Protein AF-A0A4R5MH04-F1 (afdb_monomer_lite)

Sequence (125 aa):
MAAGKIKRVGVGILACFTLITLTSYVFDARRRARATECVNATSHNGLYRAQSCLTGTRGNVGDYVGRLYEARTGNLVAETTFDSMDGGVPDFMDDDHAVLFDGGGDSGLIYIPPSLLDRLRAKIP

Secondary structure (DSSP, 8-state):
--HHHHHHHHHHHHHHHHHHHHHHHHHHHHHHH--S-EEEEE-TTSSEEEEEEEEEEETTEEEEEEEEEETTT--EEEEEEEEESS--EEEE-TTSSEEEEESSBS-EEEESSPPHHHHHHHH--

Organism: NCBI:txid2528715

Radius of gyration: 19.7 Å; chains: 1; bounding box: 42×50×48 Å

pLDDT: mean 78.17, std 13.94, range [39.09, 92.62]

Foldseek 3Di:
DPPVVVVVVVVVVVVVVVVVVVVVVVVVVVLVVPQVDKAKDADPVRQKIKIKGFRDDDPQKTWIKIFIAGRVPRQTQAIDIWIARQFFHWDADPVNQWIWGDGHDTIDIAGPPGDPVRRVVSVPD

Structure (mmCIF, N/CA/C/O backbone):
data_AF-A0A4R5MH04-F1
#
_entry.id   AF-A0A4R5MH04-F1
#
loop_
_atom_site.group_PDB
_atom_site.id
_atom_site.type_symbol
_atom_site.label_atom_id
_atom_site.label_alt_id
_atom_site.label_comp_id
_atom_site.label_asym_id
_atom_site.label_entity_id
_atom_site.label_seq_id
_atom_site.pdbx_PDB_ins_code
_atom_site.Cartn_x
_atom_site.Cartn_y
_atom_site.Cartn_z
_atom_site.occupancy
_atom_site.B_iso_or_equiv
_atom_site.auth_seq_id
_atom_site.auth_comp_id
_atom_site.auth_asym_id
_atom_site.auth_atom_id
_atom_site.pdbx_PDB_model_num
ATOM 1 N N . MET A 1 1 ? -28.209 32.338 37.499 1.00 43.25 1 MET A N 1
ATOM 2 C CA . MET A 1 1 ? -28.568 32.164 36.066 1.00 43.25 1 MET A CA 1
ATOM 3 C C . MET A 1 1 ? -27.374 31.800 35.147 1.00 43.25 1 MET A C 1
ATOM 5 O O . MET A 1 1 ? -27.462 32.015 33.945 1.00 43.25 1 MET A O 1
ATOM 9 N N . ALA A 1 2 ? -26.280 31.188 35.639 1.00 45.66 2 ALA A N 1
ATOM 10 C CA . ALA A 1 2 ? -25.066 30.947 34.828 1.00 45.66 2 ALA A CA 1
ATOM 11 C C . ALA A 1 2 ? -24.863 29.493 34.333 1.00 45.66 2 ALA A C 1
ATOM 13 O O . ALA A 1 2 ? -24.186 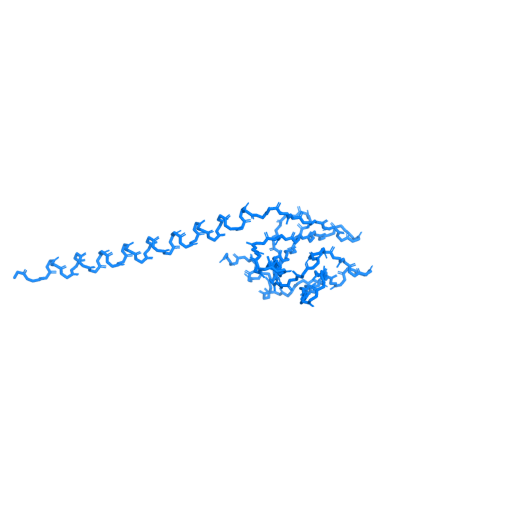29.274 33.331 1.00 45.66 2 ALA A O 1
ATOM 14 N N . ALA A 1 3 ? -25.487 28.493 34.969 1.00 43.44 3 ALA A N 1
ATOM 15 C CA . ALA A 1 3 ? -25.205 27.074 34.700 1.00 43.44 3 ALA A CA 1
ATOM 16 C C . ALA A 1 3 ? -25.706 26.560 33.330 1.00 43.44 3 ALA A C 1
ATOM 18 O O . ALA A 1 3 ? -25.145 25.618 32.772 1.00 43.44 3 ALA A O 1
ATOM 19 N N . GLY A 1 4 ? -26.738 27.186 32.751 1.00 39.09 4 GLY A N 1
ATOM 20 C CA . GLY A 1 4 ? -27.301 26.772 31.459 1.00 39.09 4 GLY A CA 1
ATOM 21 C C . GLY A 1 4 ? -26.457 27.172 30.243 1.00 39.09 4 GLY A C 1
ATOM 22 O O . GLY A 1 4 ? -26.503 26.497 29.218 1.00 39.09 4 GLY A O 1
ATOM 23 N N . LYS A 1 5 ? -25.658 28.246 30.349 1.00 41.28 5 LYS A N 1
ATOM 24 C CA . LYS A 1 5 ? -24.820 28.735 29.240 1.00 41.28 5 LYS A CA 1
ATOM 25 C C . LYS A 1 5 ? -23.574 27.867 29.044 1.00 41.28 5 LYS A C 1
ATOM 27 O O . LYS A 1 5 ? -23.231 27.563 27.910 1.00 41.28 5 LYS A O 1
ATOM 32 N N . ILE A 1 6 ? -22.972 27.385 30.132 1.00 49.75 6 ILE A N 1
ATOM 33 C CA . ILE A 1 6 ? -21.751 26.561 30.099 1.00 49.75 6 ILE A CA 1
ATOM 34 C C . ILE A 1 6 ? -22.016 25.202 29.433 1.00 49.75 6 ILE A C 1
ATOM 36 O O . ILE A 1 6 ? -21.231 24.768 28.596 1.00 49.75 6 ILE A O 1
ATOM 40 N N . LYS A 1 7 ? -23.168 24.568 29.708 1.00 43.97 7 LYS A N 1
ATOM 41 C CA . LYS A 1 7 ? -23.567 23.319 29.032 1.00 43.97 7 LYS A CA 1
ATOM 42 C C . LYS A 1 7 ? -23.777 23.507 27.526 1.00 43.97 7 LYS A C 1
ATOM 44 O O . LYS A 1 7 ? -23.392 22.641 26.755 1.00 43.97 7 LYS A O 1
ATOM 49 N N . ARG A 1 8 ? -24.347 24.637 27.094 1.00 52.03 8 ARG A N 1
ATOM 50 C CA . ARG A 1 8 ? -24.570 24.931 25.665 1.00 52.03 8 ARG A CA 1
ATOM 51 C C . ARG A 1 8 ? -23.270 25.227 24.918 1.00 52.03 8 ARG A C 1
ATOM 53 O O . ARG A 1 8 ? -23.125 24.792 23.783 1.00 52.03 8 ARG A O 1
ATOM 60 N N . VAL A 1 9 ? -22.318 25.901 25.565 1.00 58.38 9 VAL A N 1
ATOM 61 C CA . VAL A 1 9 ? -20.977 26.135 25.006 1.00 58.38 9 VAL A CA 1
ATOM 62 C C . VAL A 1 9 ? -20.188 24.824 24.927 1.00 58.38 9 VAL A C 1
ATOM 64 O O . VAL A 1 9 ? -19.604 24.538 23.890 1.00 58.38 9 VAL A O 1
ATOM 67 N N . GLY A 1 10 ? -20.245 23.979 25.963 1.00 60.03 10 GLY A N 1
ATOM 68 C CA . GLY A 1 10 ? -19.602 22.660 25.956 1.00 60.03 10 GLY A CA 1
ATOM 69 C C . GLY A 1 10 ? -20.164 21.714 24.889 1.00 60.03 10 GLY A C 1
ATOM 70 O O . GLY A 1 10 ? -19.398 21.069 24.180 1.00 60.03 10 GLY A O 1
ATOM 71 N N . VAL A 1 11 ? -21.490 21.686 24.709 1.00 64.75 11 VAL A N 1
ATOM 72 C CA . VAL A 1 11 ? -22.142 20.921 23.629 1.00 64.75 11 VAL A CA 1
ATOM 73 C C . VAL A 1 11 ? -21.783 21.487 22.254 1.00 64.75 11 VAL A C 1
ATOM 75 O O . VAL A 1 11 ? -21.532 20.714 21.337 1.00 64.75 11 VAL A O 1
ATOM 78 N N . GLY A 1 12 ? -21.690 22.814 22.114 1.00 65.69 12 GLY A N 1
ATOM 79 C CA . GLY A 1 12 ? -21.239 23.455 20.877 1.00 65.69 12 GLY A CA 1
ATOM 80 C C . GLY A 1 12 ? -19.801 23.085 20.504 1.00 65.69 12 GLY A C 1
ATOM 81 O O . GLY A 1 12 ? -19.534 22.768 19.351 1.00 65.69 12 GLY A O 1
ATOM 82 N N . ILE A 1 13 ? -18.886 23.045 21.477 1.00 72.12 13 ILE A N 1
ATOM 83 C CA . ILE A 1 13 ? -17.487 22.652 21.250 1.00 72.12 13 ILE A CA 1
ATOM 84 C C . ILE A 1 13 ? -17.388 21.168 20.877 1.00 72.12 13 ILE A C 1
ATOM 86 O O . ILE A 1 13 ? -16.684 20.830 19.929 1.00 72.12 13 ILE A O 1
ATOM 90 N N . LEU A 1 14 ? -18.123 20.290 21.568 1.00 71.94 14 LEU A N 1
ATOM 91 C CA . LEU A 1 14 ? -18.140 18.855 21.266 1.00 71.94 14 LEU A CA 1
ATOM 92 C C . LEU A 1 14 ? -18.737 18.572 19.876 1.00 71.94 14 LEU A C 1
ATOM 94 O O . LEU A 1 14 ? -18.221 17.738 19.131 1.00 71.94 14 LEU A O 1
ATOM 98 N N . ALA A 1 15 ? -19.792 19.304 19.506 1.00 74.00 15 ALA A N 1
ATOM 99 C CA . ALA A 1 15 ? -20.402 19.241 18.182 1.00 74.00 15 ALA A CA 1
ATOM 100 C C . ALA A 1 15 ? -19.441 19.736 17.092 1.00 74.00 15 ALA A C 1
ATOM 102 O O . ALA A 1 15 ? -19.314 19.090 16.059 1.00 74.00 15 ALA A O 1
ATOM 103 N N . CYS A 1 16 ? -18.705 20.827 17.329 1.00 77.00 16 CYS A N 1
ATOM 104 C CA . CYS A 1 16 ? -17.675 21.294 16.399 1.00 77.00 16 CYS A CA 1
ATOM 105 C C . CYS A 1 16 ? -16.536 20.281 16.248 1.00 77.00 16 CYS A C 1
ATOM 107 O O . CYS A 1 16 ? -16.131 19.999 15.126 1.00 77.00 16 CYS A O 1
ATOM 109 N N . PHE A 1 17 ? -16.045 19.696 17.344 1.00 77.88 17 PHE A N 1
ATOM 110 C CA . PHE A 1 17 ? -14.975 18.695 17.286 1.00 77.88 17 PHE A CA 1
ATOM 111 C C . PHE A 1 17 ? -15.395 17.453 16.498 1.00 77.88 17 PHE A C 1
ATOM 113 O O . PHE A 1 17 ? -14.639 16.981 15.656 1.00 77.88 17 PHE A O 1
ATOM 120 N N . THR A 1 18 ? -16.613 16.959 16.729 1.00 75.38 18 THR A N 1
ATOM 121 C CA . THR A 1 18 ? -17.165 15.818 15.980 1.00 75.38 18 THR A CA 1
ATOM 122 C C . THR A 1 18 ? -17.402 16.149 14.507 1.00 75.38 18 THR A C 1
ATOM 124 O O . THR A 1 18 ? -17.117 15.325 13.644 1.00 75.38 18 THR A O 1
ATOM 127 N N . LEU A 1 19 ? -17.852 17.365 14.186 1.00 78.69 19 LEU A N 1
ATOM 128 C CA . LEU A 1 19 ? -17.970 17.826 12.800 1.00 78.69 19 LEU A CA 1
ATOM 129 C C . LEU A 1 19 ? -16.614 17.919 12.101 1.00 78.69 19 LEU A C 1
ATOM 131 O O . LEU A 1 19 ? -16.510 17.514 10.945 1.00 78.69 19 LEU A O 1
ATOM 135 N N . ILE A 1 20 ? -15.586 18.421 12.790 1.00 78.25 20 ILE A N 1
ATOM 136 C CA . ILE A 1 20 ? -14.217 18.513 12.269 1.00 78.25 20 ILE A CA 1
ATOM 137 C C . ILE A 1 20 ? -13.655 17.114 12.017 1.00 78.25 20 ILE A C 1
ATOM 139 O O . ILE A 1 20 ? -13.154 16.856 10.930 1.00 78.25 20 ILE A O 1
ATOM 143 N N . THR A 1 21 ? -13.775 16.177 12.960 1.00 75.31 21 THR A N 1
ATOM 144 C CA . THR A 1 21 ? -13.271 14.810 12.748 1.00 75.31 21 THR A CA 1
ATOM 145 C C . THR A 1 21 ? -14.005 14.097 11.615 1.00 75.31 21 THR A C 1
ATOM 147 O O . THR A 1 21 ? -13.357 13.461 10.788 1.00 75.31 21 THR A O 1
ATOM 150 N N . LEU A 1 22 ? -15.328 14.258 11.509 1.00 74.38 22 LEU A N 1
ATOM 151 C CA . LEU A 1 22 ? -16.116 13.708 10.402 1.00 74.38 22 LEU A CA 1
ATOM 152 C C . LEU A 1 22 ? -15.734 14.322 9.054 1.00 74.38 22 LEU A C 1
ATOM 154 O O . LEU A 1 22 ? -15.610 13.599 8.070 1.00 74.38 22 LEU A O 1
ATOM 158 N N . THR A 1 23 ? -15.531 15.639 8.986 1.00 72.12 23 THR A N 1
ATOM 159 C CA . THR A 1 23 ? -15.114 16.291 7.735 1.00 72.12 23 THR A CA 1
ATOM 160 C C . THR A 1 23 ? -13.705 15.889 7.337 1.00 72.12 23 THR A C 1
ATOM 162 O O . THR A 1 23 ? -13.503 15.566 6.169 1.00 72.12 23 THR A O 1
ATOM 165 N N . SER A 1 24 ? -12.763 15.817 8.278 1.00 71.75 24 SER A N 1
ATOM 166 C CA . SER A 1 24 ? -11.421 15.278 8.038 1.00 71.75 24 SER A CA 1
ATOM 167 C C . SER A 1 24 ? -11.489 13.850 7.507 1.00 71.75 24 SER A C 1
ATOM 169 O O . SER A 1 24 ? -10.906 13.568 6.467 1.00 71.75 24 SER A O 1
ATOM 171 N N . TYR A 1 25 ? -12.281 12.983 8.146 1.00 74.44 25 TYR A N 1
ATOM 172 C CA . TYR A 1 25 ? -12.480 11.598 7.721 1.00 74.44 25 TYR A CA 1
ATOM 173 C C . TYR A 1 25 ? -13.074 11.501 6.310 1.00 74.44 25 TYR A C 1
ATOM 175 O O . TYR A 1 25 ? -12.593 10.737 5.479 1.00 74.44 25 TYR A O 1
ATOM 183 N N . VAL A 1 26 ? -14.090 12.311 5.995 1.00 69.62 26 VAL A N 1
ATOM 184 C CA . VAL A 1 26 ? -14.707 12.345 4.659 1.00 69.62 26 VAL A CA 1
ATOM 185 C C . VAL A 1 26 ? -13.740 12.886 3.608 1.00 69.62 26 VAL A C 1
ATOM 187 O O . VAL A 1 26 ? -13.724 12.383 2.485 1.00 69.62 26 VAL A O 1
ATOM 190 N N . PHE A 1 27 ? -12.935 13.896 3.938 1.00 62.06 27 PHE A N 1
ATOM 191 C CA . PHE A 1 27 ? -11.903 14.407 3.038 1.00 62.06 27 PHE A CA 1
ATOM 192 C C . PHE A 1 27 ? -10.818 13.368 2.783 1.00 62.06 27 PHE A C 1
ATOM 194 O O . PHE A 1 27 ? -10.405 13.219 1.636 1.00 62.06 27 PHE A O 1
ATOM 201 N N . ASP A 1 28 ? -10.400 12.634 3.807 1.00 61.53 28 ASP A N 1
ATOM 202 C CA . ASP A 1 28 ? -9.384 11.593 3.692 1.00 61.53 28 ASP A CA 1
ATOM 203 C C . ASP A 1 28 ? -9.909 10.392 2.891 1.00 61.53 28 ASP A C 1
ATOM 205 O O . ASP A 1 28 ? -9.284 9.947 1.930 1.00 61.53 28 ASP A O 1
ATOM 209 N N . ALA A 1 29 ? -11.150 9.968 3.150 1.00 57.88 29 ALA A N 1
ATOM 210 C CA . ALA A 1 29 ? -11.851 8.975 2.337 1.00 57.88 29 ALA A CA 1
ATOM 211 C C . ALA A 1 29 ? -12.012 9.431 0.876 1.00 57.88 29 ALA A C 1
ATOM 213 O O . ALA A 1 29 ? -11.843 8.637 -0.049 1.00 57.88 29 ALA A O 1
ATOM 214 N N . ARG A 1 30 ? -12.286 10.722 0.635 1.00 56.94 30 ARG A N 1
ATOM 215 C CA . ARG A 1 30 ? -12.327 11.289 -0.721 1.00 56.94 30 ARG A CA 1
ATOM 216 C C . ARG A 1 30 ? -10.956 11.347 -1.379 1.00 56.94 30 ARG A C 1
ATOM 218 O O . ARG A 1 30 ? -10.901 11.136 -2.584 1.00 56.94 30 ARG A O 1
ATOM 225 N N . ARG A 1 31 ? -9.876 11.626 -0.644 1.00 54.84 31 ARG A N 1
ATOM 226 C CA . ARG A 1 31 ? -8.507 11.550 -1.182 1.00 54.84 31 ARG A CA 1
ATOM 227 C C . ARG A 1 31 ? -8.164 10.115 -1.558 1.00 54.84 31 ARG A C 1
ATOM 229 O O . ARG A 1 31 ? -7.717 9.889 -2.673 1.00 54.84 31 ARG A O 1
ATOM 236 N N . ARG A 1 32 ? -8.504 9.145 -0.703 1.00 53.44 32 ARG A N 1
ATOM 237 C CA . ARG A 1 32 ? -8.378 7.708 -1.001 1.00 53.44 32 ARG A CA 1
ATOM 238 C C . ARG A 1 32 ? -9.218 7.274 -2.210 1.00 53.44 32 ARG A C 1
ATOM 240 O O . ARG A 1 32 ? -8.801 6.372 -2.926 1.00 53.44 32 ARG A O 1
ATOM 247 N N . ALA A 1 33 ? -10.370 7.907 -2.448 1.00 51.81 33 ALA A N 1
ATOM 248 C CA . ALA A 1 33 ? -11.221 7.650 -3.615 1.00 51.81 33 ALA A CA 1
ATOM 249 C C . ALA A 1 33 ? -10.772 8.391 -4.891 1.00 51.81 33 ALA A C 1
ATOM 251 O O . ALA A 1 33 ? -11.104 7.962 -5.992 1.00 51.81 33 ALA A O 1
ATOM 252 N N . ARG A 1 34 ? -10.015 9.488 -4.763 1.00 51.50 34 ARG A N 1
ATOM 253 C CA . ARG A 1 34 ? -9.360 10.207 -5.870 1.00 51.50 34 ARG A CA 1
ATOM 254 C C . ARG A 1 34 ? -7.969 9.641 -6.150 1.00 51.50 34 ARG A C 1
ATOM 256 O O . ARG A 1 34 ? -7.019 10.390 -6.354 1.00 51.50 34 ARG A O 1
ATOM 263 N N . ALA A 1 35 ? -7.847 8.321 -6.154 1.00 53.66 35 ALA A N 1
ATOM 264 C CA . ALA A 1 35 ? -6.668 7.697 -6.711 1.00 53.66 35 ALA A CA 1
ATOM 265 C C . ALA A 1 35 ? -6.769 7.790 -8.237 1.00 53.66 35 ALA A C 1
ATOM 267 O O . ALA A 1 35 ? -7.483 7.021 -8.876 1.00 53.66 35 ALA A O 1
ATOM 268 N N . THR A 1 36 ? -6.157 8.835 -8.793 1.00 55.94 36 THR A N 1
ATOM 269 C CA . THR A 1 36 ? -6.308 9.206 -10.209 1.00 55.94 36 THR A CA 1
ATOM 270 C C . THR A 1 36 ? -5.646 8.177 -11.126 1.00 55.94 36 THR A C 1
ATOM 272 O O . THR A 1 36 ? -6.132 7.939 -12.227 1.00 55.94 36 THR A O 1
ATOM 275 N N . GLU A 1 37 ? -4.603 7.506 -10.631 1.00 67.88 37 GLU A N 1
ATOM 276 C CA . GLU A 1 37 ? -3.908 6.412 -11.304 1.00 67.88 37 GLU A CA 1
ATOM 277 C C . GLU A 1 37 ? -3.531 5.361 -10.255 1.00 67.88 37 GLU A C 1
ATOM 279 O O . GLU A 1 37 ? -2.786 5.643 -9.311 1.00 67.88 37 GLU A O 1
ATOM 284 N N . CYS A 1 38 ? -4.103 4.161 -10.385 1.00 82.94 38 CYS A N 1
ATOM 285 C CA . CYS A 1 38 ? -3.707 3.008 -9.587 1.00 82.94 38 CYS A CA 1
ATOM 286 C C . CYS A 1 38 ? -3.147 1.923 -10.495 1.00 82.94 38 CYS A C 1
ATOM 288 O O . CYS A 1 38 ? -3.812 1.497 -11.441 1.00 82.94 38 CYS A O 1
ATOM 290 N N . VAL A 1 39 ? -1.975 1.414 -10.140 1.00 86.00 39 VAL A N 1
ATOM 291 C CA . VAL A 1 39 ? -1.351 0.266 -10.794 1.00 86.00 39 VAL A CA 1
ATOM 292 C C . VAL A 1 39 ? -1.512 -0.939 -9.887 1.00 86.00 39 VAL A C 1
ATOM 294 O O . VAL A 1 39 ? -1.450 -0.829 -8.663 1.00 86.00 39 VAL A O 1
ATOM 297 N N . ASN A 1 40 ? -1.779 -2.098 -10.471 1.00 89.62 40 ASN A N 1
ATOM 298 C CA . ASN A 1 40 ? -1.993 -3.328 -9.733 1.00 89.62 40 ASN A CA 1
ATOM 299 C C . ASN A 1 40 ? -1.089 -4.440 -10.264 1.00 89.62 40 ASN A C 1
ATOM 301 O O . ASN A 1 40 ? -0.876 -4.567 -11.464 1.00 89.62 40 ASN A O 1
ATOM 305 N N . ALA A 1 41 ? -0.595 -5.257 -9.344 1.00 88.50 41 ALA A N 1
ATOM 306 C CA . ALA A 1 41 ? 0.165 -6.459 -9.637 1.00 88.50 41 ALA A CA 1
ATOM 307 C C . ALA A 1 41 ? -0.404 -7.613 -8.814 1.00 88.50 41 ALA A C 1
ATOM 309 O O . ALA A 1 41 ? -0.968 -7.418 -7.733 1.00 88.50 41 ALA A O 1
ATOM 310 N N . THR A 1 42 ? -0.275 -8.824 -9.334 1.00 89.12 42 THR A N 1
ATOM 311 C CA . THR A 1 42 ? -0.680 -10.047 -8.635 1.00 89.12 42 THR A CA 1
ATOM 312 C C . THR A 1 42 ? 0.571 -10.870 -8.392 1.00 89.12 42 THR A C 1
ATOM 314 O O . THR A 1 42 ? 1.426 -10.915 -9.272 1.00 89.12 42 THR A O 1
ATOM 317 N N . SER A 1 43 ? 0.685 -11.484 -7.216 1.00 89.44 43 SER A N 1
ATOM 318 C CA . SER A 1 43 ? 1.828 -12.335 -6.894 1.00 89.44 43 SER A CA 1
ATOM 319 C C . SER A 1 43 ? 1.885 -13.548 -7.820 1.00 89.44 43 SER A C 1
ATOM 321 O O . SER A 1 43 ? 0.853 -13.995 -8.338 1.00 89.44 43 SER A O 1
ATOM 323 N N . HIS A 1 44 ? 3.073 -14.123 -7.988 1.00 88.94 44 HIS A N 1
ATOM 324 C CA . HIS A 1 44 ? 3.284 -15.289 -8.848 1.00 88.94 44 HIS A CA 1
ATOM 325 C C . HIS A 1 44 ? 2.454 -16.493 -8.382 1.00 88.94 44 HIS A C 1
ATOM 327 O O . HIS A 1 44 ? 1.906 -17.245 -9.189 1.00 88.94 44 HIS A O 1
ATOM 333 N N . ASN A 1 45 ? 2.296 -16.641 -7.066 1.00 85.38 45 ASN A N 1
ATOM 334 C CA . ASN A 1 45 ? 1.470 -17.673 -6.443 1.00 85.38 45 ASN A CA 1
ATOM 335 C C . ASN A 1 45 ? -0.044 -17.359 -6.419 1.00 85.38 45 ASN A C 1
ATOM 337 O O . ASN A 1 45 ? -0.836 -18.200 -5.985 1.00 85.38 45 ASN A O 1
ATOM 341 N N . GLY A 1 46 ? -0.466 -16.162 -6.844 1.00 86.81 46 GLY A N 1
ATOM 342 C CA . GLY A 1 46 ? -1.867 -15.731 -6.869 1.00 86.81 46 GLY A CA 1
ATOM 343 C C . GLY A 1 46 ? -2.536 -15.570 -5.497 1.00 86.81 46 GLY A C 1
ATOM 344 O O . GLY A 1 46 ? -3.756 -15.417 -5.429 1.00 86.81 46 GLY A O 1
ATOM 345 N N . LEU A 1 47 ? -1.779 -15.626 -4.396 1.00 88.19 47 LEU A N 1
ATOM 346 C CA . LEU A 1 47 ? -2.300 -15.470 -3.034 1.00 88.19 47 LEU A CA 1
ATOM 347 C C . LEU A 1 47 ? -2.481 -14.004 -2.645 1.00 88.19 47 LEU A C 1
ATOM 349 O O . LEU A 1 47 ? -3.348 -13.691 -1.824 1.00 88.19 47 LEU A O 1
ATOM 353 N N . TYR A 1 48 ? -1.695 -13.110 -3.242 1.00 91.38 48 TYR A N 1
ATOM 354 C CA . TYR A 1 48 ? -1.684 -11.697 -2.904 1.00 91.38 48 TYR A CA 1
ATOM 355 C C . TYR A 1 48 ? -1.852 -10.821 -4.139 1.00 91.38 48 TYR A C 1
ATOM 357 O O . TYR A 1 48 ? -1.473 -11.169 -5.256 1.00 91.38 48 TYR A O 1
ATOM 365 N N . ARG A 1 49 ? -2.433 -9.647 -3.917 1.00 92.06 49 ARG A N 1
ATOM 366 C CA . ARG A 1 49 ? -2.571 -8.600 -4.919 1.00 92.06 49 ARG A CA 1
ATOM 367 C C . ARG A 1 49 ? -2.046 -7.306 -4.337 1.00 92.06 49 ARG A C 1
ATOM 369 O O . ARG A 1 49 ? -2.544 -6.847 -3.314 1.00 92.06 49 ARG A O 1
ATOM 376 N N . ALA A 1 50 ? -1.072 -6.712 -4.998 1.00 92.62 50 ALA A N 1
ATOM 377 C CA . ALA A 1 50 ? -0.557 -5.408 -4.643 1.00 92.62 50 ALA A CA 1
ATOM 378 C C . ALA A 1 50 ? -1.213 -4.334 -5.510 1.00 92.62 50 ALA A C 1
ATOM 380 O O . ALA A 1 50 ? -1.561 -4.553 -6.674 1.00 92.62 50 ALA A O 1
ATOM 381 N N . GLN A 1 51 ? -1.410 -3.164 -4.926 1.00 92.12 51 GLN A N 1
ATOM 382 C CA . GLN A 1 51 ? -1.935 -1.994 -5.601 1.00 92.12 51 GLN A CA 1
ATOM 383 C C . GLN A 1 51 ? -1.160 -0.781 -5.126 1.00 92.12 51 GLN A C 1
ATOM 385 O O . GLN A 1 51 ? -1.046 -0.558 -3.929 1.00 92.12 51 GLN A O 1
ATOM 390 N N . SER A 1 52 ? -0.684 0.021 -6.057 1.00 90.56 52 SER A N 1
ATOM 391 C CA . SER A 1 52 ? -0.161 1.345 -5.768 1.00 90.56 52 SER A CA 1
ATOM 392 C C . SER A 1 52 ? -1.115 2.376 -6.318 1.00 90.56 52 SER A C 1
ATOM 394 O O . SER A 1 52 ? -1.634 2.194 -7.418 1.00 90.56 52 SER A O 1
ATOM 396 N N . CYS A 1 53 ? -1.372 3.429 -5.559 1.00 87.88 53 CYS A N 1
ATOM 397 C CA . CYS A 1 53 ? -2.269 4.501 -5.955 1.00 87.88 53 CYS A CA 1
ATOM 398 C C . CYS A 1 53 ? -1.627 5.854 -5.659 1.00 87.88 53 CYS A C 1
ATOM 400 O O . CYS A 1 53 ? -1.181 6.097 -4.535 1.00 87.88 53 CYS A O 1
ATOM 402 N N . LEU A 1 54 ? -1.640 6.747 -6.649 1.00 86.25 54 LEU A N 1
ATOM 403 C CA . LEU A 1 54 ? -1.211 8.132 -6.477 1.00 86.25 54 LEU A CA 1
ATOM 404 C C . LEU A 1 54 ? -2.260 8.903 -5.666 1.00 86.25 54 LEU A C 1
ATOM 406 O O . LEU A 1 54 ? -3.434 8.951 -6.043 1.00 86.25 54 LEU A O 1
ATOM 410 N N . THR A 1 55 ? -1.841 9.524 -4.565 1.00 85.19 55 THR A N 1
ATOM 411 C CA . THR A 1 55 ? -2.735 10.266 -3.654 1.00 85.19 55 THR A CA 1
ATOM 412 C C . THR A 1 55 ? -2.528 11.775 -3.677 1.00 85.19 55 THR A C 1
ATOM 414 O O . THR A 1 55 ? -3.427 12.531 -3.296 1.00 85.19 55 THR A O 1
ATOM 417 N N . GLY A 1 56 ? -1.376 12.229 -4.161 1.00 84.06 56 GLY A N 1
ATOM 418 C CA . GLY A 1 56 ? -1.032 13.638 -4.266 1.00 84.06 56 GLY A CA 1
ATOM 419 C C . GLY A 1 56 ? 0.249 13.835 -5.059 1.00 84.06 56 GLY A C 1
ATOM 420 O O . GLY A 1 56 ? 0.960 12.885 -5.350 1.00 84.06 56 GLY A O 1
ATOM 421 N N . THR A 1 57 ? 0.536 15.078 -5.425 1.00 84.00 57 THR A N 1
ATOM 422 C CA . THR A 1 57 ? 1.767 15.451 -6.130 1.00 84.00 57 THR A CA 1
ATOM 423 C C . THR A 1 57 ? 2.282 16.767 -5.567 1.00 84.00 57 THR A C 1
ATOM 425 O O . THR A 1 57 ? 1.520 17.733 -5.456 1.00 84.00 57 THR A O 1
ATOM 428 N N . ARG A 1 58 ? 3.574 16.832 -5.241 1.00 83.38 58 ARG A N 1
ATOM 429 C CA . ARG A 1 58 ? 4.294 18.042 -4.828 1.00 83.38 58 ARG A CA 1
ATOM 430 C C . ARG A 1 58 ? 5.402 18.334 -5.839 1.00 83.38 58 ARG A C 1
ATOM 432 O O . ARG A 1 58 ? 6.515 17.827 -5.734 1.00 83.38 58 ARG A O 1
ATOM 439 N N . GLY A 1 59 ? 5.097 19.168 -6.832 1.00 84.94 59 GLY A N 1
ATOM 440 C CA . GLY A 1 59 ? 6.023 19.424 -7.939 1.00 84.94 59 GLY A CA 1
ATOM 441 C C . GLY A 1 59 ? 6.211 18.163 -8.784 1.00 84.94 59 GLY A C 1
ATOM 442 O O . GLY A 1 59 ? 5.233 17.658 -9.323 1.00 84.94 59 GLY A O 1
ATOM 443 N N . ASN A 1 60 ? 7.446 17.657 -8.855 1.00 83.25 60 ASN A N 1
ATOM 444 C CA . ASN A 1 60 ? 7.798 16.447 -9.612 1.00 83.25 60 ASN A CA 1
ATOM 445 C C . ASN A 1 60 ? 7.775 15.164 -8.761 1.00 83.25 60 ASN A C 1
ATOM 447 O O . ASN A 1 60 ? 8.155 14.111 -9.253 1.00 83.25 60 ASN A O 1
ATOM 451 N N . VAL A 1 61 ? 7.385 15.248 -7.485 1.00 84.69 61 VAL A N 1
ATOM 452 C CA . VAL A 1 61 ? 7.290 14.091 -6.583 1.00 84.69 61 VAL A CA 1
ATOM 453 C C . VAL A 1 61 ? 5.818 13.737 -6.386 1.00 84.69 61 VAL A C 1
ATOM 455 O O . VAL A 1 61 ? 5.023 14.601 -6.012 1.00 84.69 61 VAL A O 1
ATOM 458 N N . GLY A 1 62 ? 5.448 12.487 -6.641 1.00 85.81 62 GLY A N 1
ATOM 459 C CA . GLY A 1 62 ? 4.142 11.919 -6.317 1.00 85.81 62 GLY A CA 1
ATOM 460 C C . GLY A 1 62 ? 4.139 11.283 -4.928 1.00 85.81 62 GLY A C 1
ATOM 461 O O . GLY A 1 62 ? 5.064 10.558 -4.585 1.00 85.81 62 GLY A O 1
ATOM 462 N N . ASP A 1 63 ? 3.093 11.545 -4.146 1.00 88.44 63 ASP A N 1
ATOM 463 C CA . ASP A 1 63 ? 2.809 10.856 -2.886 1.00 88.44 63 ASP A CA 1
ATOM 464 C C . ASP A 1 63 ? 1.986 9.588 -3.206 1.00 88.44 63 ASP A C 1
ATOM 466 O O . ASP A 1 63 ? 0.836 9.682 -3.672 1.00 88.44 63 ASP A O 1
ATOM 470 N N . TYR A 1 64 ? 2.529 8.402 -2.939 1.00 88.88 64 TYR A N 1
ATOM 471 C CA . TYR A 1 64 ? 1.906 7.114 -3.253 1.00 88.88 64 TYR A CA 1
ATOM 472 C C . TYR A 1 64 ? 1.517 6.332 -2.001 1.00 88.88 64 TYR A C 1
ATOM 474 O O . TYR A 1 64 ? 2.134 6.415 -0.938 1.00 88.88 64 TYR A O 1
ATOM 482 N N . VAL A 1 65 ? 0.476 5.515 -2.155 1.00 89.81 65 VAL A N 1
ATOM 483 C CA . VAL A 1 65 ? 0.064 4.533 -1.151 1.00 89.81 65 VAL A CA 1
ATOM 484 C C . VAL A 1 65 ? 0.098 3.148 -1.781 1.00 89.81 65 VAL A C 1
ATOM 486 O O . VAL A 1 65 ? -0.681 2.848 -2.689 1.00 89.81 65 VAL A O 1
ATOM 489 N N . GLY A 1 66 ? 1.007 2.312 -1.283 1.00 91.19 66 GLY A N 1
ATOM 490 C CA . GLY A 1 66 ? 1.136 0.902 -1.618 1.00 91.19 66 GLY A CA 1
ATOM 491 C C . GLY A 1 66 ? 0.288 0.053 -0.678 1.00 91.19 66 GLY A C 1
ATOM 492 O O . GLY A 1 66 ? 0.431 0.106 0.538 1.00 91.19 66 GLY A O 1
ATOM 493 N N . ARG A 1 67 ? -0.613 -0.746 -1.233 1.00 91.56 67 ARG A N 1
ATOM 494 C CA . ARG A 1 67 ? -1.544 -1.611 -0.509 1.00 91.56 67 ARG A CA 1
ATOM 495 C C . ARG A 1 67 ? -1.342 -3.049 -0.927 1.00 91.56 67 ARG A C 1
ATOM 497 O O . ARG A 1 67 ? -1.286 -3.350 -2.117 1.00 91.56 67 ARG A O 1
ATOM 504 N N . LEU A 1 68 ? -1.304 -3.941 0.052 1.00 92.38 68 LEU A N 1
ATOM 505 C CA . LEU A 1 68 ? -1.283 -5.376 -0.170 1.00 92.38 68 LEU A CA 1
ATOM 506 C C . LEU A 1 68 ? -2.616 -5.971 0.270 1.00 92.38 68 LEU A C 1
ATOM 508 O O . LEU A 1 68 ? -3.033 -5.815 1.419 1.00 92.38 68 LEU A O 1
ATOM 512 N N . TYR A 1 69 ? -3.259 -6.691 -0.639 1.00 90.25 69 TYR A N 1
ATOM 513 C CA . TYR A 1 69 ? -4.511 -7.390 -0.412 1.00 90.25 69 TYR A CA 1
ATOM 514 C C . TYR A 1 69 ? -4.310 -8.898 -0.495 1.00 90.25 69 TYR A C 1
ATOM 516 O O . TYR A 1 69 ? -3.520 -9.400 -1.295 1.00 90.25 69 TYR A O 1
ATOM 524 N N . GLU A 1 70 ? -5.080 -9.636 0.292 1.00 89.94 70 GLU A N 1
ATOM 525 C CA . GLU A 1 70 ? -5.246 -11.071 0.089 1.00 89.94 70 GLU A CA 1
ATOM 526 C C . GLU A 1 70 ? -6.150 -11.306 -1.131 1.00 89.94 70 GLU A C 1
ATOM 528 O O . GLU A 1 70 ? -7.285 -10.830 -1.174 1.00 89.94 70 GLU A O 1
ATOM 533 N N . ALA A 1 71 ? -5.671 -12.045 -2.134 1.00 88.38 71 ALA A N 1
ATOM 534 C CA . ALA A 1 71 ? -6.356 -12.177 -3.422 1.00 88.38 71 ALA A CA 1
ATOM 535 C C . ALA A 1 71 ? -7.702 -12.914 -3.319 1.00 88.38 71 ALA A C 1
ATOM 537 O O . ALA A 1 71 ? -8.637 -12.604 -4.055 1.00 88.38 71 ALA A O 1
ATOM 538 N N . ARG A 1 72 ? -7.824 -13.870 -2.384 1.00 86.12 72 ARG A N 1
ATOM 539 C CA . ARG A 1 72 ? -9.065 -14.637 -2.170 1.00 86.12 72 ARG A CA 1
ATOM 540 C C . ARG A 1 72 ? -10.179 -13.822 -1.528 1.00 86.12 72 ARG A C 1
ATOM 542 O O . ARG A 1 72 ? -11.336 -13.983 -1.899 1.00 86.12 72 ARG A O 1
ATOM 549 N N . THR A 1 73 ? -9.846 -13.027 -0.516 1.00 83.50 73 THR A N 1
ATOM 550 C CA . THR A 1 73 ? -10.841 -12.335 0.316 1.00 83.50 73 THR A CA 1
ATOM 551 C C . THR A 1 73 ? -11.002 -10.868 -0.065 1.00 83.50 73 THR A C 1
ATOM 553 O O . THR A 1 73 ? -12.005 -10.258 0.289 1.00 83.50 73 THR A O 1
ATOM 556 N N . GLY A 1 74 ? -10.025 -10.290 -0.771 1.00 84.06 74 GLY A N 1
ATOM 557 C CA . GLY A 1 74 ? -9.954 -8.857 -1.043 1.00 84.06 74 GLY A CA 1
ATOM 558 C C . GLY A 1 74 ? -9.612 -8.020 0.192 1.00 84.06 74 GLY A C 1
ATOM 559 O O . GLY A 1 74 ? -9.706 -6.796 0.139 1.00 84.06 74 GLY A O 1
ATOM 560 N N . ASN A 1 75 ? -9.230 -8.648 1.308 1.00 86.25 75 ASN A N 1
ATOM 561 C CA . ASN A 1 75 ? -8.914 -7.935 2.539 1.00 86.25 75 ASN A CA 1
ATOM 562 C C . ASN A 1 75 ? -7.564 -7.231 2.431 1.00 86.25 75 ASN A C 1
ATOM 564 O O . ASN A 1 75 ? -6.577 -7.846 2.028 1.00 86.25 75 ASN A O 1
ATOM 568 N N . LEU A 1 76 ? -7.510 -5.971 2.865 1.00 87.31 76 LEU A N 1
ATOM 569 C CA . LEU A 1 76 ? -6.253 -5.253 3.048 1.00 87.31 76 LEU A CA 1
ATOM 570 C C . LEU A 1 76 ? -5.477 -5.897 4.204 1.00 87.31 76 LEU A C 1
ATOM 572 O O . LEU A 1 76 ? -5.989 -6.012 5.320 1.00 87.31 76 LEU A O 1
ATOM 576 N N . VAL A 1 77 ? -4.257 -6.348 3.923 1.00 90.38 77 VAL A N 1
ATOM 577 C CA . VAL A 1 77 ? -3.395 -7.043 4.891 1.00 90.38 77 VAL A CA 1
ATOM 578 C C . VAL A 1 77 ? -2.166 -6.236 5.287 1.00 90.38 77 VAL A C 1
ATOM 580 O O . VAL A 1 77 ? -1.611 -6.499 6.349 1.00 90.38 77 VAL A O 1
ATOM 583 N N . ALA A 1 78 ? -1.756 -5.271 4.466 1.00 89.31 78 ALA A N 1
ATOM 584 C CA . ALA A 1 78 ? -0.705 -4.314 4.783 1.00 89.31 78 ALA A CA 1
ATOM 585 C C . ALA A 1 78 ? -0.844 -3.065 3.902 1.00 89.31 78 ALA A C 1
ATOM 587 O O . ALA A 1 78 ? -1.389 -3.128 2.798 1.00 89.31 78 ALA A O 1
ATOM 588 N N . GLU A 1 79 ? -0.340 -1.939 4.394 1.00 91.12 79 GLU A N 1
ATOM 589 C CA . GLU A 1 79 ? -0.285 -0.667 3.676 1.00 91.12 79 GLU A CA 1
ATOM 590 C C . GLU A 1 79 ? 1.049 0.022 3.984 1.00 91.12 79 GLU A C 1
ATOM 592 O O . GLU A 1 79 ? 1.549 -0.059 5.107 1.00 91.12 79 GLU A O 1
ATOM 597 N N . THR A 1 80 ? 1.613 0.692 2.985 1.00 88.81 80 THR A N 1
ATOM 598 C CA . THR A 1 80 ? 2.789 1.549 3.095 1.00 88.81 80 THR A CA 1
ATOM 599 C C . THR A 1 80 ? 2.557 2.835 2.313 1.00 88.81 80 THR A C 1
ATOM 601 O O . THR A 1 80 ? 1.820 2.858 1.328 1.00 88.81 80 THR A O 1
ATOM 604 N N . THR A 1 81 ? 3.202 3.912 2.736 1.00 89.12 81 THR A N 1
ATOM 605 C CA . THR A 1 81 ? 3.187 5.204 2.045 1.00 89.12 81 THR A CA 1
ATOM 606 C C . THR A 1 81 ? 4.611 5.558 1.661 1.00 89.12 81 THR A C 1
ATOM 608 O O . THR A 1 81 ? 5.508 5.365 2.479 1.00 89.12 81 THR A O 1
ATOM 611 N N . PHE A 1 82 ? 4.818 6.046 0.447 1.00 88.38 82 PHE A N 1
ATOM 612 C CA . PHE A 1 82 ? 6.140 6.398 -0.066 1.00 88.38 82 PHE A CA 1
ATOM 613 C C . PHE A 1 82 ? 6.010 7.503 -1.112 1.00 88.38 82 PHE A C 1
ATOM 615 O O . PHE A 1 82 ? 4.958 7.653 -1.735 1.00 88.38 82 PHE A O 1
ATOM 622 N N . ASP A 1 83 ? 7.089 8.249 -1.314 1.00 89.38 83 ASP A N 1
ATOM 623 C CA . ASP A 1 83 ? 7.126 9.373 -2.243 1.00 89.38 83 ASP A CA 1
ATOM 624 C C . ASP A 1 83 ? 8.070 9.050 -3.403 1.00 89.38 83 ASP A C 1
ATOM 626 O O . ASP A 1 83 ? 9.190 8.582 -3.202 1.00 89.38 83 ASP A O 1
ATOM 630 N N . SER A 1 84 ? 7.641 9.299 -4.635 1.00 84.00 84 SER A N 1
ATOM 631 C CA . SER A 1 84 ? 8.375 8.821 -5.803 1.00 84.00 84 SER A CA 1
ATOM 632 C C . SER A 1 84 ? 8.187 9.718 -7.026 1.00 84.00 84 SER A C 1
ATOM 634 O O . SER A 1 84 ? 7.148 10.360 -7.180 1.00 84.00 84 SER A O 1
ATOM 636 N N . MET A 1 85 ? 9.213 9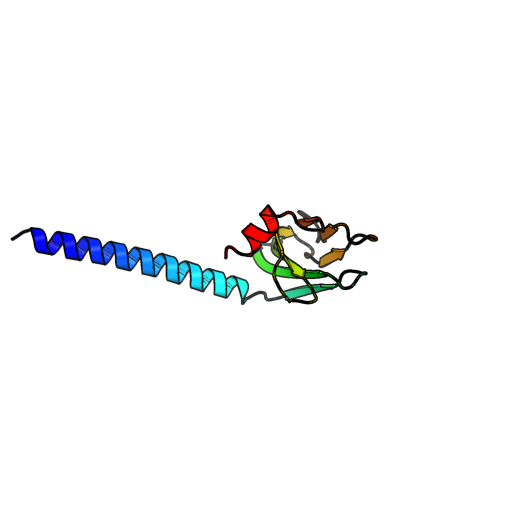.834 -7.870 1.00 82.50 85 MET A N 1
ATOM 637 C CA . MET A 1 85 ? 9.246 10.772 -9.002 1.00 82.50 85 MET A CA 1
ATOM 638 C C . MET A 1 85 ? 8.785 10.151 -10.325 1.00 82.50 85 MET A C 1
ATOM 640 O O . MET A 1 85 ? 8.110 10.818 -11.105 1.00 82.50 85 MET A O 1
ATOM 644 N N . ASP A 1 86 ? 9.099 8.880 -10.555 1.00 76.38 86 ASP A N 1
ATOM 645 C CA . ASP A 1 86 ? 8.854 8.141 -11.802 1.00 76.38 86 ASP A CA 1
ATOM 646 C C . ASP A 1 86 ? 7.744 7.080 -11.679 1.00 76.38 86 ASP A C 1
ATOM 648 O O . ASP A 1 86 ? 7.440 6.390 -12.653 1.00 76.38 86 ASP A O 1
ATOM 652 N N . GLY A 1 87 ? 7.096 6.940 -10.517 1.00 75.69 87 GLY A N 1
ATOM 653 C CA . GLY A 1 87 ? 5.929 6.068 -10.378 1.00 75.69 87 GLY A CA 1
ATOM 654 C C . GLY A 1 87 ? 5.836 5.383 -9.028 1.00 75.69 87 GLY A C 1
ATOM 655 O O . GLY A 1 87 ? 6.227 5.912 -8.007 1.00 75.69 87 GLY A O 1
ATOM 656 N N . GLY A 1 88 ? 5.292 4.180 -9.005 1.00 81.19 88 GLY A N 1
ATOM 657 C CA . GLY A 1 88 ? 5.218 3.386 -7.786 1.00 81.19 88 GLY A CA 1
ATOM 658 C C . GLY A 1 88 ? 4.719 2.002 -8.119 1.00 81.19 88 GLY A C 1
ATOM 659 O O . GLY A 1 88 ? 3.774 1.526 -7.494 1.00 81.19 88 GLY A O 1
ATOM 660 N N . VAL A 1 89 ? 5.237 1.424 -9.201 1.00 85.44 89 VAL A N 1
ATOM 661 C CA 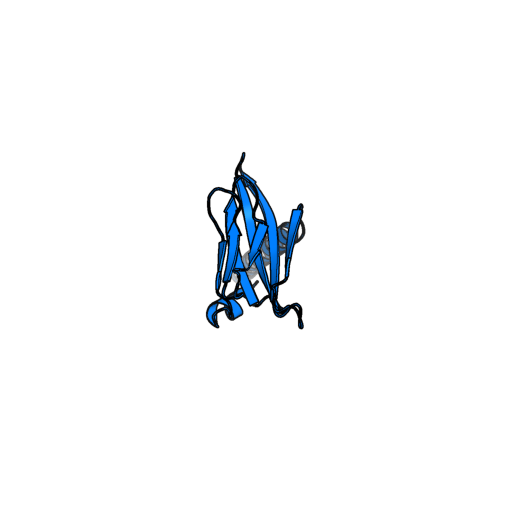. VAL A 1 89 ? 4.701 0.184 -9.753 1.00 85.44 89 VAL A CA 1
ATOM 662 C C . VAL A 1 89 ? 4.992 -0.933 -8.750 1.00 85.44 89 VAL A C 1
ATOM 664 O O . VAL A 1 89 ? 6.143 -1.098 -8.350 1.00 85.44 89 VAL A O 1
ATOM 667 N N . PRO A 1 90 ? 3.966 -1.672 -8.295 1.00 90.38 90 PRO A N 1
ATOM 668 C CA . PRO A 1 90 ? 4.189 -2.805 -7.417 1.00 90.38 90 PRO A CA 1
ATOM 669 C C . PRO A 1 90 ? 4.880 -3.928 -8.186 1.00 90.38 90 PRO A C 1
ATOM 671 O O . PRO A 1 90 ? 4.352 -4.383 -9.201 1.00 90.38 90 PRO A O 1
ATOM 674 N N . ASP A 1 91 ? 5.997 -4.403 -7.655 1.00 90.62 91 ASP A N 1
ATOM 675 C CA . ASP A 1 91 ? 6.748 -5.533 -8.180 1.00 90.62 91 ASP A CA 1
ATOM 676 C C . ASP A 1 91 ? 6.965 -6.583 -7.088 1.00 90.62 91 ASP A C 1
ATOM 678 O O . ASP A 1 91 ? 7.405 -6.278 -5.975 1.00 90.62 91 ASP A O 1
ATOM 682 N N . PHE A 1 92 ? 6.589 -7.824 -7.383 1.00 91.31 92 PHE A N 1
ATOM 683 C CA . PHE A 1 92 ? 6.761 -8.933 -6.450 1.00 91.31 92 PHE A CA 1
ATOM 684 C C . PHE A 1 92 ? 8.141 -9.536 -6.649 1.00 91.31 92 PHE A C 1
ATOM 686 O O . PHE A 1 92 ? 8.543 -9.810 -7.775 1.00 91.31 92 PHE A O 1
ATOM 693 N N . MET A 1 93 ? 8.842 -9.801 -5.549 1.00 90.00 93 MET A N 1
ATOM 694 C CA . MET A 1 93 ? 10.095 -10.549 -5.621 1.00 90.00 93 MET A CA 1
ATOM 695 C C . MET A 1 93 ? 9.848 -11.964 -6.170 1.00 90.00 93 MET A C 1
ATOM 697 O O . MET A 1 93 ? 8.743 -12.492 -6.047 1.00 90.00 93 MET A O 1
ATOM 701 N N . ASP A 1 94 ? 10.873 -12.580 -6.766 1.00 86.94 94 ASP A N 1
ATOM 702 C CA . ASP A 1 94 ? 10.760 -13.850 -7.512 1.00 86.94 94 ASP A CA 1
ATOM 703 C C . ASP A 1 94 ? 10.116 -15.008 -6.720 1.00 86.94 94 ASP A C 1
ATOM 705 O O . ASP A 1 94 ? 9.490 -15.903 -7.286 1.00 86.94 94 ASP A O 1
ATOM 709 N N . ASP A 1 95 ? 10.272 -15.012 -5.400 1.00 87.25 95 ASP A N 1
ATOM 710 C CA . ASP A 1 95 ? 9.732 -15.998 -4.455 1.00 87.25 95 ASP A CA 1
ATOM 711 C C . ASP A 1 95 ? 8.495 -15.489 -3.682 1.00 87.25 95 ASP A C 1
ATOM 713 O O . ASP A 1 95 ? 8.037 -16.138 -2.739 1.00 87.25 95 ASP A O 1
ATOM 717 N N . ASP A 1 96 ? 7.951 -14.332 -4.068 1.00 85.56 96 ASP A N 1
ATOM 718 C CA . ASP A 1 96 ? 6.848 -13.624 -3.419 1.00 85.56 96 ASP A CA 1
ATOM 719 C C . ASP A 1 96 ? 7.076 -13.334 -1.914 1.00 85.56 96 ASP A C 1
ATOM 721 O O . ASP A 1 96 ? 6.101 -13.175 -1.173 1.00 85.56 96 ASP A O 1
ATOM 725 N N . HIS A 1 97 ? 8.327 -13.250 -1.423 1.00 88.69 97 HIS A N 1
ATOM 726 C CA . HIS A 1 97 ? 8.593 -12.944 -0.001 1.00 88.69 97 HIS A CA 1
ATOM 727 C C . HIS A 1 97 ? 8.409 -11.466 0.357 1.00 88.69 97 HIS A C 1
ATOM 729 O O . HIS A 1 97 ? 8.333 -11.105 1.534 1.00 88.69 97 HIS A O 1
ATOM 735 N N . ALA A 1 98 ? 8.353 -10.593 -0.643 1.00 90.31 98 ALA A N 1
ATOM 736 C CA . ALA A 1 98 ? 8.050 -9.185 -0.474 1.00 90.31 98 ALA A CA 1
ATOM 737 C C . ALA A 1 98 ? 7.484 -8.596 -1.768 1.00 90.31 98 ALA A C 1
ATOM 739 O O . ALA A 1 98 ? 7.671 -9.135 -2.861 1.00 90.31 98 ALA A O 1
ATOM 740 N N . VAL A 1 99 ? 6.803 -7.464 -1.620 1.00 91.88 99 VAL A N 1
ATOM 741 C CA . VAL A 1 99 ? 6.471 -6.572 -2.727 1.00 91.88 99 VAL A CA 1
ATOM 742 C C . VAL A 1 99 ? 7.204 -5.253 -2.533 1.00 91.88 99 VAL A C 1
ATOM 744 O O . VAL A 1 99 ? 7.149 -4.648 -1.455 1.00 91.88 99 VAL A O 1
ATOM 747 N N . LEU A 1 100 ? 7.891 -4.831 -3.584 1.00 91.56 100 LEU A N 1
ATOM 748 C CA . LEU A 1 100 ? 8.547 -3.543 -3.688 1.00 91.56 100 LEU A CA 1
ATOM 749 C C . LEU A 1 100 ? 7.651 -2.604 -4.494 1.00 91.56 100 LEU A C 1
ATOM 751 O O . LEU A 1 100 ? 7.106 -2.968 -5.529 1.00 91.56 100 LEU A O 1
ATOM 755 N N . PHE A 1 101 ? 7.495 -1.386 -4.011 1.00 89.56 101 PHE A N 1
ATOM 756 C CA . PHE A 1 101 ? 6.858 -0.298 -4.723 1.00 89.56 101 PHE A CA 1
ATOM 757 C C . PHE A 1 101 ? 7.955 0.702 -5.064 1.00 89.56 101 PHE A C 1
ATOM 759 O O . PHE A 1 101 ? 8.310 1.539 -4.232 1.00 89.56 101 PHE A O 1
ATOM 766 N N . ASP A 1 102 ? 8.523 0.557 -6.257 1.00 82.94 102 ASP A N 1
ATOM 767 C CA . ASP A 1 102 ? 9.588 1.423 -6.759 1.00 82.94 102 ASP A CA 1
ATOM 768 C C . ASP A 1 102 ? 9.061 2.315 -7.889 1.00 82.94 102 ASP A C 1
ATOM 770 O O . ASP A 1 102 ? 8.134 1.978 -8.634 1.00 82.94 102 ASP A O 1
ATOM 774 N N . GLY A 1 103 ? 9.660 3.488 -7.985 1.00 68.69 103 GLY A N 1
ATOM 775 C CA . GLY A 1 103 ? 9.381 4.480 -9.002 1.00 68.69 103 GLY A CA 1
ATOM 776 C C . GLY A 1 103 ? 10.416 5.592 -9.029 1.00 68.69 103 GLY A C 1
ATOM 777 O O . GLY A 1 103 ? 10.071 6.692 -9.412 1.00 68.69 103 GLY A O 1
ATOM 778 N N . GLY A 1 104 ? 11.655 5.379 -8.582 1.00 67.75 104 GLY A N 1
ATOM 779 C CA . GLY A 1 104 ? 12.671 6.436 -8.601 1.00 67.75 104 GLY A CA 1
ATOM 780 C C . GLY A 1 104 ? 12.495 7.451 -7.463 1.00 67.75 104 GLY A C 1
ATOM 781 O O . GLY A 1 104 ? 11.618 8.315 -7.476 1.00 67.75 104 GLY A O 1
ATOM 782 N N . GLY A 1 105 ? 13.358 7.349 -6.452 1.00 76.19 105 GLY A N 1
ATOM 783 C CA . GLY A 1 105 ? 13.286 8.146 -5.227 1.00 76.19 105 GLY A CA 1
ATOM 784 C C . GLY A 1 105 ? 13.190 7.251 -3.998 1.00 76.19 105 GLY A C 1
ATOM 785 O O . GLY A 1 105 ? 14.052 6.393 -3.808 1.00 76.19 105 GLY A O 1
ATOM 786 N N . ASP A 1 106 ? 12.173 7.481 -3.164 1.00 82.56 106 ASP A N 1
ATOM 787 C CA . ASP A 1 106 ? 11.856 6.590 -2.048 1.00 82.56 106 ASP A CA 1
ATOM 788 C C . ASP A 1 106 ? 11.047 5.380 -2.541 1.00 82.56 106 ASP A C 1
ATOM 790 O O . ASP A 1 106 ? 10.461 5.398 -3.628 1.00 82.56 106 ASP A O 1
ATOM 794 N N . SER A 1 107 ? 11.028 4.317 -1.742 1.00 85.81 107 SER A N 1
ATOM 795 C CA . SER A 1 107 ? 10.357 3.068 -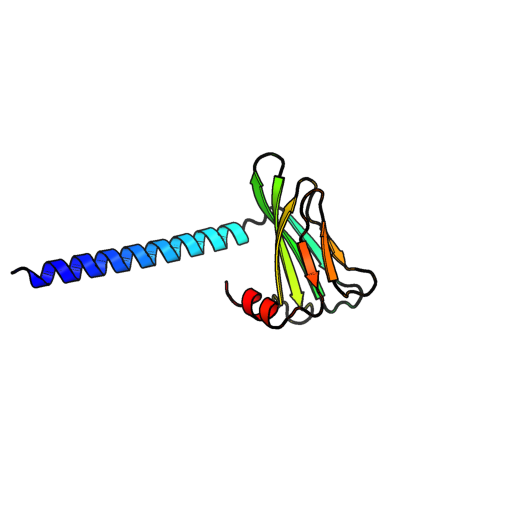2.099 1.00 85.81 107 SER A CA 1
ATOM 796 C C . SER A 1 107 ? 9.564 2.504 -0.930 1.00 85.81 107 SER A C 1
ATOM 798 O O . SER A 1 107 ? 9.962 2.575 0.233 1.00 85.81 107 SER A O 1
ATOM 800 N N . GLY A 1 108 ? 8.414 1.919 -1.248 1.00 87.56 108 GLY A N 1
ATOM 801 C CA . GLY A 1 108 ? 7.640 1.148 -0.285 1.00 87.56 108 GLY A CA 1
ATOM 802 C C . GLY A 1 108 ? 8.072 -0.311 -0.319 1.00 87.56 108 GLY A C 1
ATOM 803 O O . GLY A 1 108 ? 8.109 -0.902 -1.389 1.00 87.56 108 GLY A O 1
ATOM 804 N N . LEU A 1 109 ? 8.330 -0.932 0.829 1.00 90.88 109 LEU A N 1
ATOM 805 C CA . LEU A 1 109 ? 8.557 -2.377 0.906 1.00 90.88 109 LEU A CA 1
ATOM 806 C C . LEU A 1 109 ? 7.571 -3.000 1.888 1.00 90.88 109 LEU A C 1
ATOM 808 O O . LEU A 1 109 ? 7.467 -2.568 3.036 1.00 90.88 109 LEU A O 1
ATOM 812 N N . ILE A 1 110 ? 6.867 -4.039 1.445 1.00 89.69 110 ILE A N 1
ATOM 813 C CA . ILE A 1 110 ? 5.991 -4.839 2.302 1.00 89.69 110 ILE A CA 1
ATOM 814 C C . ILE A 1 110 ? 6.453 -6.292 2.246 1.00 89.69 110 ILE A C 1
ATOM 816 O O . ILE A 1 110 ? 6.408 -6.924 1.193 1.00 89.69 110 ILE A O 1
ATOM 820 N N . TYR A 1 111 ? 6.848 -6.835 3.398 1.00 90.25 111 TYR A N 1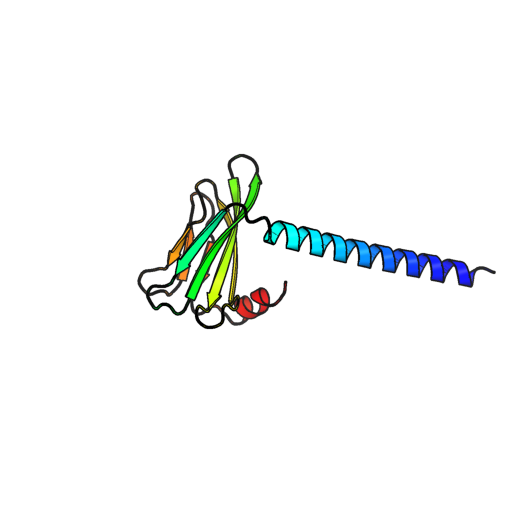
ATOM 821 C CA . TYR A 1 111 ? 7.204 -8.246 3.538 1.00 90.25 111 TYR A CA 1
ATOM 822 C C . TYR A 1 111 ? 5.964 -9.146 3.566 1.00 90.25 111 TYR A C 1
ATOM 824 O O . TYR A 1 111 ? 4.918 -8.790 4.116 1.00 90.25 111 TYR A O 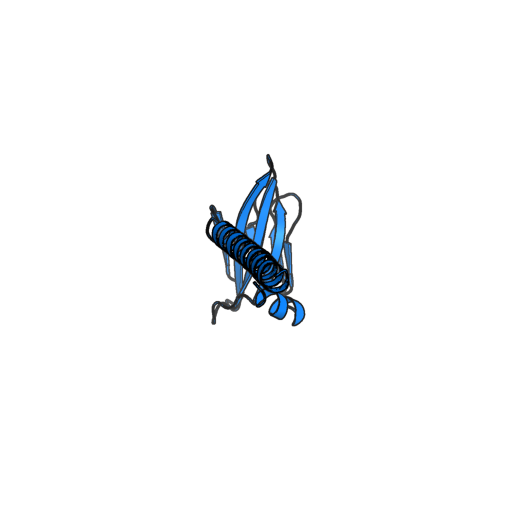1
ATOM 832 N N . ILE A 1 112 ? 6.102 -10.340 2.994 1.00 86.88 112 ILE A N 1
ATOM 833 C CA . ILE A 1 112 ? 5.066 -11.359 2.869 1.00 86.88 112 ILE A CA 1
ATOM 834 C C . ILE A 1 112 ? 5.576 -12.666 3.511 1.00 86.88 112 ILE A C 1
ATOM 836 O O . ILE A 1 112 ? 6.664 -13.131 3.182 1.00 86.88 112 ILE A O 1
ATOM 840 N N . PRO A 1 113 ? 4.798 -13.307 4.404 1.00 84.12 113 PRO A N 1
ATOM 841 C CA . PRO A 1 113 ? 3.511 -12.851 4.918 1.00 84.12 113 PRO A CA 1
ATOM 842 C C . PRO A 1 113 ? 3.661 -11.600 5.807 1.00 84.12 113 PRO A C 1
ATOM 844 O O . PRO A 1 113 ? 4.615 -11.510 6.581 1.00 84.12 113 PRO A O 1
ATOM 847 N N . PRO A 1 114 ? 2.707 -10.652 5.742 1.00 79.62 114 PRO A N 1
ATOM 848 C CA . PRO A 1 114 ? 2.769 -9.432 6.536 1.00 79.62 114 PRO A CA 1
ATOM 849 C C . PRO A 1 114 ? 2.665 -9.740 8.027 1.00 79.62 114 PRO A C 1
ATOM 851 O O . PRO A 1 114 ? 1.980 -10.686 8.444 1.00 79.62 114 PRO A O 1
ATOM 854 N N . SER A 1 115 ? 3.321 -8.915 8.842 1.00 82.19 115 SER A N 1
ATOM 855 C CA . SER A 1 115 ? 3.318 -9.102 10.287 1.00 82.19 115 SER A CA 1
ATOM 856 C C . SER A 1 115 ? 1.910 -8.913 10.869 1.00 82.19 115 SER A C 1
ATOM 858 O O . SER A 1 115 ? 1.037 -8.260 10.289 1.00 82.19 115 SER A O 1
ATOM 860 N N . LEU A 1 116 ? 1.668 -9.464 12.063 1.00 80.00 116 LEU A N 1
ATOM 861 C CA . LEU A 1 116 ? 0.402 -9.238 12.772 1.00 80.00 116 LEU A CA 1
ATOM 862 C C . LEU A 1 116 ? 0.143 -7.746 13.028 1.00 80.00 116 LEU A C 1
ATOM 864 O O . LEU A 1 116 ? -1.012 -7.322 13.019 1.00 80.00 116 LEU A O 1
ATOM 868 N N . LEU A 1 117 ? 1.202 -6.955 13.229 1.00 79.75 117 LEU A N 1
ATOM 869 C CA . LEU A 1 117 ? 1.099 -5.515 13.435 1.00 79.75 117 LEU A CA 1
ATOM 870 C C . LEU A 1 117 ? 0.636 -4.797 12.161 1.00 79.75 117 LEU A C 1
ATOM 872 O O . LEU A 1 117 ? -0.251 -3.949 12.243 1.00 79.75 117 LEU A O 1
ATOM 876 N N . ASP A 1 118 ? 1.170 -5.174 10.998 1.00 79.25 118 ASP A N 1
ATOM 877 C CA . ASP A 1 118 ? 0.783 -4.585 9.708 1.00 79.25 118 ASP A CA 1
ATOM 878 C C . ASP A 1 118 ? -0.669 -4.915 9.368 1.00 79.25 118 ASP A C 1
ATOM 880 O O . ASP A 1 118 ? -1.435 -4.037 8.977 1.00 79.25 118 ASP A O 1
ATOM 884 N N . ARG A 1 119 ? -1.091 -6.155 9.645 1.00 80.00 119 ARG A N 1
ATOM 885 C CA . ARG A 1 119 ? -2.492 -6.582 9.508 1.00 80.00 119 ARG A CA 1
ATOM 886 C C . ARG A 1 119 ? -3.441 -5.816 10.422 1.00 80.00 119 ARG A C 1
ATOM 888 O O . ARG A 1 119 ? -4.583 -5.563 10.044 1.00 80.00 119 ARG A O 1
ATOM 895 N N . LEU A 1 120 ? -3.006 -5.482 11.637 1.00 79.06 120 LEU A N 1
ATOM 896 C CA . LEU A 1 120 ? -3.799 -4.672 12.562 1.00 79.06 120 LEU A CA 1
ATOM 897 C C . LEU A 1 120 ? -3.877 -3.222 12.090 1.00 79.06 120 LEU A C 1
ATOM 899 O O . LEU A 1 120 ? -4.973 -2.673 12.054 1.00 79.06 120 LEU A O 1
ATOM 903 N N . ARG A 1 121 ? -2.753 -2.626 11.675 1.00 75.69 121 ARG A N 1
ATOM 904 C CA . ARG A 1 121 ? -2.726 -1.266 11.118 1.00 75.69 121 ARG A CA 1
ATOM 905 C C . ARG A 1 121 ? -3.587 -1.147 9.868 1.00 75.69 121 ARG A C 1
ATOM 907 O O . ARG A 1 121 ? -4.362 -0.211 9.779 1.00 75.69 121 ARG A O 1
ATOM 914 N N . ALA A 1 122 ? -3.551 -2.136 8.981 1.00 75.12 122 ALA A N 1
ATOM 915 C CA . ALA A 1 122 ? -4.388 -2.180 7.783 1.00 75.12 122 ALA A CA 1
ATOM 916 C C . ALA A 1 122 ? -5.901 -2.212 8.076 1.00 75.12 122 ALA A C 1
ATOM 918 O O . ALA A 1 122 ? -6.705 -1.815 7.237 1.00 75.12 122 ALA A O 1
ATOM 919 N N . LYS A 1 123 ? -6.316 -2.687 9.258 1.00 74.06 123 LYS A N 1
ATOM 920 C CA . LYS A 1 123 ? -7.727 -2.683 9.679 1.00 74.06 123 LYS A CA 1
ATOM 921 C C . LYS A 1 123 ? -8.161 -1.378 10.339 1.00 74.06 123 LYS A C 1
ATOM 923 O O . LYS A 1 123 ? -9.361 -1.184 10.537 1.00 74.06 123 LYS A O 1
ATOM 928 N N . ILE A 1 124 ? -7.217 -0.528 10.727 1.00 61.97 124 ILE A N 1
ATOM 929 C CA . ILE A 1 124 ? -7.492 0.738 11.397 1.00 61.97 124 ILE A CA 1
ATOM 930 C C . ILE A 1 124 ? -7.444 1.823 10.310 1.00 61.97 124 ILE A C 1
ATOM 932 O O . ILE A 1 124 ? -6.379 2.036 9.737 1.00 61.97 124 ILE A O 1
ATOM 936 N N . PRO A 1 125 ? -8.590 2.439 9.962 1.00 46.56 125 PRO A N 1
ATOM 937 C CA . PRO A 1 125 ? -8.682 3.377 8.849 1.00 46.56 125 PRO A CA 1
ATOM 938 C C . PRO A 1 125 ? -7.916 4.673 9.087 1.00 46.56 125 PRO A C 1
ATOM 940 O O . PRO A 1 125 ? -7.823 5.129 10.247 1.00 46.56 125 PRO A O 1
#